Protein AF-A0A830ENJ4-F1 (afdb_monomer_lite)

Sequence (163 aa):
MTRTGPAYVESESELFADIDRKRANGDVTAATADAFVELYEFATDIGDRVSIGQAKHANFQAKVDAHQAGYRNDPSVFTANVSGTLKVWPARMVLDNAPDVDAVGWDAADYHEFERAFQSLRGVPHDATTVPFERVGSDVDVAEFESIVERFVAACRPKAGGA

pLDDT: mean 83.38, std 13.1, range [41.19, 96.62]

Secondary structure (DSSP, 8-state):
----STTSB-SHHHHHHHHHHHHHHTSS-HHHHHHHHHHHHHHHHH-SEEEE--BSS-EEEEE-HHHHTT-TT---SEEEETTSEEE-TTTHHHHHH-SSGGG-SS-HHHHHHHHHHHHHSTTPPTT-SEEEGGGBTTTB-HHHHHHHHHHHHHHHHHHHT--

Structure (mmCIF, N/CA/C/O backbone):
data_AF-A0A830ENJ4-F1
#
_entry.id   AF-A0A830ENJ4-F1
#
loop_
_atom_site.group_PDB
_atom_site.id
_atom_site.type_symbol
_atom_site.label_atom_id
_atom_site.label_alt_id
_atom_site.label_comp_id
_atom_site.label_asym_id
_atom_site.label_entity_id
_atom_site.label_seq_id
_atom_site.pdbx_PDB_ins_code
_atom_site.Cartn_x
_atom_site.Cartn_y
_atom_site.Cartn_z
_atom_site.occupancy
_atom_site.B_iso_or_equiv
_atom_site.auth_seq_id
_atom_site.auth_comp_id
_atom_site.auth_asym_id
_atom_site.auth_atom_id
_atom_site.pdbx_PDB_model_num
ATOM 1 N N . MET A 1 1 ? 9.165 20.367 8.433 1.00 42.78 1 MET A N 1
ATOM 2 C CA . MET A 1 1 ? 8.352 20.170 9.652 1.00 42.78 1 MET A CA 1
ATOM 3 C C . MET A 1 1 ? 8.000 18.696 9.732 1.00 42.78 1 MET A C 1
ATOM 5 O O . MET A 1 1 ? 7.163 18.245 8.963 1.00 42.78 1 MET A O 1
ATOM 9 N N . THR A 1 2 ? 8.698 17.942 10.576 1.00 45.62 2 THR A N 1
ATOM 10 C CA . THR A 1 2 ? 8.409 16.533 10.873 1.00 45.62 2 THR A CA 1
ATOM 11 C C . THR A 1 2 ? 7.112 16.474 11.676 1.00 45.62 2 THR A C 1
ATOM 13 O O . THR A 1 2 ? 6.984 17.146 12.698 1.00 45.62 2 THR A O 1
ATOM 16 N N . ARG A 1 3 ? 6.106 15.759 11.166 1.00 50.84 3 ARG A N 1
ATOM 17 C CA . ARG A 1 3 ? 4.809 15.593 11.832 1.00 50.84 3 ARG A CA 1
ATOM 18 C C . ARG A 1 3 ? 4.910 14.406 12.784 1.00 50.84 3 ARG A C 1
ATOM 20 O O . ARG A 1 3 ? 4.409 13.342 12.458 1.00 50.84 3 ARG A O 1
ATOM 27 N N . THR A 1 4 ? 5.593 14.592 13.907 1.00 46.78 4 THR A N 1
ATOM 28 C CA . THR A 1 4 ? 5.796 13.532 14.899 1.00 46.78 4 THR A CA 1
ATOM 29 C C . THR A 1 4 ? 4.946 13.755 16.148 1.00 46.78 4 THR A C 1
ATOM 31 O O . THR A 1 4 ? 4.610 14.895 16.490 1.00 46.78 4 THR A O 1
ATOM 34 N N . GLY A 1 5 ? 4.541 12.674 16.819 1.00 51.28 5 GLY A N 1
ATOM 35 C CA . GLY A 1 5 ? 3.808 12.735 18.090 1.00 51.28 5 GLY A CA 1
ATOM 36 C C . GLY A 1 5 ? 2.964 11.490 18.388 1.00 51.28 5 GLY A C 1
ATOM 37 O O . GLY A 1 5 ? 2.708 10.707 17.486 1.00 51.28 5 GLY A O 1
ATOM 38 N N . PRO A 1 6 ? 2.431 11.338 19.616 1.00 54.28 6 PRO A N 1
ATOM 39 C CA . PRO A 1 6 ? 1.745 10.122 20.095 1.00 54.28 6 PRO A CA 1
ATOM 40 C C . PRO A 1 6 ? 0.441 9.763 19.355 1.00 54.28 6 PRO A C 1
ATOM 42 O O . PRO A 1 6 ? -0.223 8.788 19.690 1.00 54.28 6 PRO A O 1
ATOM 45 N N . ALA A 1 7 ? 0.040 10.579 18.379 1.00 60.88 7 ALA A N 1
ATOM 46 C CA . ALA A 1 7 ? -1.089 10.329 17.492 1.00 60.88 7 ALA A CA 1
ATOM 47 C C . ALA A 1 7 ? -0.660 9.812 16.108 1.00 60.88 7 ALA A C 1
ATOM 49 O O . ALA A 1 7 ? -1.532 9.614 15.266 1.00 60.88 7 ALA A O 1
ATOM 50 N N . TYR A 1 8 ? 0.642 9.670 15.851 1.00 75.88 8 TYR A N 1
ATOM 51 C CA . TYR A 1 8 ? 1.213 9.232 14.583 1.00 75.88 8 TYR A CA 1
ATOM 52 C C . TYR A 1 8 ? 1.819 7.837 14.733 1.00 75.88 8 TYR A C 1
ATOM 54 O O . TYR A 1 8 ? 2.394 7.508 15.763 1.00 75.88 8 TYR A O 1
ATOM 62 N N . VAL A 1 9 ? 1.650 7.024 13.697 1.00 81.62 9 VAL A N 1
ATOM 63 C CA . VAL A 1 9 ? 2.226 5.690 13.570 1.00 81.62 9 VAL A CA 1
ATOM 64 C C . VAL A 1 9 ? 3.533 5.824 12.802 1.00 81.62 9 VAL A C 1
ATOM 66 O O . VAL A 1 9 ? 3.518 6.146 11.611 1.00 81.62 9 VAL A O 1
ATOM 69 N N . GLU A 1 10 ? 4.654 5.616 13.486 1.00 81.19 10 GLU A N 1
ATOM 70 C CA . GLU A 1 10 ? 6.004 5.831 12.953 1.00 81.19 10 GLU A CA 1
ATOM 71 C C . GLU A 1 10 ? 6.851 4.552 12.962 1.00 81.19 10 GLU A C 1
ATOM 73 O O . GLU A 1 10 ? 7.835 4.457 12.230 1.00 81.19 10 GLU A O 1
ATOM 78 N N . SER A 1 11 ? 6.450 3.562 13.756 1.00 86.38 11 SER A N 1
ATOM 79 C CA . SER A 1 11 ? 7.118 2.270 13.899 1.00 86.38 11 SER A CA 1
ATOM 80 C C . SER A 1 11 ? 6.177 1.097 13.636 1.00 86.38 11 SER A C 1
ATOM 82 O O . SER A 1 11 ? 4.955 1.220 13.708 1.00 86.38 11 SER A O 1
ATOM 84 N N . GLU A 1 12 ? 6.760 -0.068 13.367 1.00 89.50 12 GLU A N 1
ATOM 85 C CA . GLU A 1 12 ? 6.032 -1.329 13.204 1.00 89.50 12 GLU A CA 1
ATOM 86 C C . GLU A 1 12 ? 5.215 -1.675 14.459 1.00 89.50 12 GLU A C 1
ATOM 88 O O . GLU A 1 12 ? 4.035 -2.009 14.373 1.00 89.50 12 GLU A O 1
ATOM 93 N N . SER A 1 13 ? 5.792 -1.483 15.650 1.00 89.62 13 SER A N 1
ATOM 94 C CA . SER A 1 13 ? 5.075 -1.693 16.910 1.00 89.62 13 SER A CA 1
ATOM 95 C C . SER A 1 13 ? 3.862 -0.772 17.066 1.00 89.62 13 SER A C 1
ATOM 97 O O . SER A 1 13 ? 2.825 -1.202 17.563 1.00 89.62 13 SER A O 1
ATOM 99 N N . GLU A 1 14 ? 3.962 0.488 16.635 1.00 89.69 14 GLU A N 1
ATOM 100 C CA . GLU A 1 14 ? 2.827 1.421 16.661 1.00 89.69 14 GLU A CA 1
ATOM 101 C C . GLU A 1 14 ? 1.783 1.086 15.597 1.00 89.69 14 GLU A C 1
ATOM 103 O O . GLU A 1 14 ? 0.596 1.325 15.812 1.00 89.69 14 GLU A O 1
ATOM 108 N N . LEU A 1 15 ? 2.210 0.522 14.465 1.00 90.56 15 LEU A N 1
ATOM 109 C CA . LEU A 1 15 ? 1.329 0.061 13.400 1.00 90.56 15 LEU A CA 1
ATOM 110 C C . LEU A 1 15 ? 0.452 -1.080 13.910 1.00 90.56 15 LEU A C 1
ATOM 112 O O . LEU A 1 15 ? -0.770 -0.956 13.850 1.00 90.56 15 LEU A O 1
ATOM 116 N N . PHE A 1 16 ? 1.039 -2.118 14.508 1.00 91.88 16 PHE A N 1
ATOM 117 C CA . PHE A 1 16 ? 0.264 -3.214 15.093 1.00 91.88 16 PHE A CA 1
ATOM 118 C C . PHE A 1 16 ? -0.593 -2.759 16.278 1.00 91.88 16 PHE A C 1
ATOM 120 O O . PHE A 1 16 ? -1.772 -3.101 16.344 1.00 91.88 16 PHE A O 1
ATOM 127 N N . ALA A 1 17 ? -0.067 -1.897 17.155 1.00 91.00 17 ALA A N 1
ATOM 128 C CA . ALA A 1 17 ? -0.848 -1.352 18.266 1.00 91.00 17 ALA A CA 1
ATOM 129 C C . ALA A 1 17 ? -2.068 -0.533 17.797 1.00 91.00 17 ALA A C 1
ATOM 131 O O . ALA A 1 17 ? -3.127 -0.582 18.427 1.00 91.00 17 ALA A O 1
ATOM 132 N N . ASP A 1 18 ? -1.950 0.219 16.696 1.00 90.62 18 ASP A N 1
ATOM 133 C CA . ASP A 1 18 ? -3.077 0.951 16.108 1.00 90.62 18 ASP A CA 1
ATOM 134 C C . ASP A 1 18 ? -4.137 0.001 15.534 1.00 90.62 18 ASP A C 1
ATOM 136 O O . ASP A 1 18 ? -5.330 0.230 15.752 1.00 90.62 18 ASP A O 1
ATOM 140 N N . ILE A 1 19 ? -3.720 -1.074 14.854 1.00 91.56 19 ILE A N 1
ATOM 141 C CA . ILE A 1 19 ? -4.622 -2.103 14.314 1.00 91.56 19 ILE A CA 1
ATOM 142 C C . ILE A 1 19 ? -5.370 -2.822 15.438 1.00 91.56 19 ILE A C 1
ATOM 144 O O . ILE A 1 19 ? -6.601 -2.881 15.406 1.00 91.56 19 ILE A O 1
ATOM 148 N N . ASP A 1 20 ? -4.658 -3.291 16.461 1.00 92.31 20 ASP A N 1
ATOM 149 C CA . ASP A 1 20 ? -5.250 -3.994 17.602 1.00 92.31 20 ASP A CA 1
ATOM 150 C C . ASP A 1 20 ? -6.258 -3.118 18.340 1.00 92.31 20 ASP A C 1
ATOM 152 O O . ASP A 1 20 ? -7.370 -3.552 18.653 1.00 92.31 20 ASP A O 1
ATOM 156 N N . ARG A 1 21 ? -5.908 -1.846 18.566 1.00 92.69 21 ARG A N 1
ATOM 157 C CA . ARG A 1 21 ? -6.813 -0.873 19.179 1.00 92.69 21 ARG A CA 1
ATOM 158 C C . ARG A 1 21 ? -8.082 -0.688 18.347 1.00 92.69 21 ARG A C 1
ATOM 160 O O . ARG A 1 21 ? -9.176 -0.714 18.904 1.00 92.69 21 ARG A O 1
ATOM 167 N N . LYS A 1 22 ? -7.955 -0.502 17.030 1.00 90.75 22 LYS A N 1
ATOM 168 C CA . LYS A 1 22 ? -9.107 -0.316 16.132 1.00 90.75 22 LYS A CA 1
ATOM 169 C C . LYS A 1 22 ? -9.991 -1.558 16.084 1.00 90.75 22 LYS A C 1
ATOM 171 O O . LYS A 1 22 ? -11.212 -1.434 16.121 1.00 90.75 22 LYS A O 1
ATOM 176 N N . ARG A 1 23 ? -9.391 -2.750 16.069 1.00 91.75 23 ARG A N 1
ATOM 177 C CA . ARG A 1 23 ? -10.111 -4.026 16.148 1.00 91.75 23 ARG A CA 1
ATOM 178 C C . ARG A 1 23 ? -10.877 -4.143 17.466 1.00 91.75 23 ARG A C 1
ATOM 180 O O . ARG A 1 23 ? -12.058 -4.476 17.453 1.00 91.75 23 ARG A O 1
ATOM 187 N N . ALA A 1 24 ? -10.237 -3.829 18.594 1.00 92.44 24 ALA A N 1
ATOM 188 C CA . ALA A 1 24 ? -10.857 -3.891 19.919 1.00 92.44 24 ALA A CA 1
ATOM 189 C C . ALA A 1 24 ? -12.021 -2.898 20.085 1.00 92.44 24 ALA A C 1
ATOM 191 O O . ALA A 1 24 ? -13.005 -3.210 20.754 1.00 92.44 24 ALA A O 1
ATOM 192 N N . ASN A 1 25 ? -11.930 -1.727 19.449 1.00 92.25 25 ASN A N 1
ATOM 193 C CA . ASN A 1 25 ? -12.975 -0.702 19.468 1.00 92.25 25 ASN A CA 1
ATOM 194 C C . ASN A 1 25 ? -14.108 -0.947 18.456 1.00 92.25 25 ASN A C 1
ATOM 196 O O . ASN A 1 25 ? -15.128 -0.264 18.515 1.00 92.25 25 ASN A O 1
ATOM 200 N N . GLY A 1 26 ? -13.941 -1.897 17.530 1.00 90.06 26 GLY A N 1
ATOM 201 C CA . GLY A 1 26 ? -14.877 -2.123 16.426 1.00 90.06 26 GLY A CA 1
ATOM 202 C C . GLY A 1 26 ? -14.772 -1.097 15.292 1.00 90.06 26 GLY A C 1
ATOM 203 O O . GLY A 1 26 ? -15.664 -1.042 14.450 1.00 90.06 26 GLY A O 1
ATOM 204 N N . ASP A 1 27 ? -13.692 -0.309 15.248 1.00 88.94 27 ASP A N 1
ATOM 205 C CA . ASP A 1 27 ? -13.417 0.654 14.172 1.00 88.94 27 ASP A CA 1
ATOM 206 C C . ASP A 1 27 ? -13.050 -0.055 12.854 1.00 88.94 27 ASP A C 1
ATOM 208 O O . ASP A 1 27 ? -13.219 0.507 11.774 1.00 88.94 27 ASP A O 1
ATOM 212 N N . VAL A 1 28 ? -12.531 -1.286 12.940 1.00 91.06 28 VAL A N 1
ATOM 213 C CA . VAL A 1 28 ? -12.260 -2.171 11.797 1.00 91.06 28 VAL A CA 1
ATOM 214 C C . VAL A 1 28 ? -12.745 -3.585 12.098 1.00 91.06 28 VAL A C 1
ATOM 216 O O . VAL A 1 28 ? -12.740 -4.029 13.249 1.00 91.06 28 VAL A O 1
ATOM 219 N N . THR A 1 29 ? -13.155 -4.312 11.058 1.00 92.56 29 THR A N 1
ATOM 220 C CA . THR A 1 29 ? -13.533 -5.724 11.201 1.00 92.56 29 THR A CA 1
ATOM 221 C C . THR A 1 29 ? -12.299 -6.603 11.420 1.00 92.56 29 THR A C 1
ATOM 223 O O . THR A 1 29 ? -11.184 -6.211 11.076 1.00 92.56 29 THR A O 1
ATOM 226 N N . ALA A 1 30 ? -12.495 -7.816 11.951 1.00 92.25 30 ALA A N 1
ATOM 227 C CA . ALA A 1 30 ? -11.415 -8.800 12.055 1.00 92.25 30 ALA A CA 1
ATOM 228 C C . ALA A 1 30 ? -10.794 -9.101 10.681 1.00 92.25 30 ALA A C 1
ATOM 230 O O . ALA A 1 30 ? -9.583 -9.024 10.551 1.00 92.25 30 ALA A O 1
ATOM 231 N N . ALA A 1 31 ? -11.621 -9.312 9.651 1.00 93.06 31 ALA A N 1
ATOM 232 C CA . ALA A 1 31 ? -11.150 -9.570 8.290 1.00 93.06 31 ALA A CA 1
ATOM 233 C C . ALA A 1 31 ? -10.296 -8.418 7.735 1.00 93.06 31 ALA A C 1
ATOM 235 O O . ALA A 1 31 ? -9.252 -8.655 7.145 1.00 93.06 31 ALA A O 1
ATOM 236 N N . THR A 1 32 ? -10.699 -7.165 7.972 1.00 93.12 32 THR A N 1
ATOM 237 C CA . THR A 1 32 ? -9.927 -5.986 7.551 1.00 93.12 32 THR A CA 1
ATOM 238 C C . THR A 1 32 ? -8.600 -5.870 8.303 1.00 93.12 32 THR A C 1
ATOM 240 O O . THR A 1 32 ? -7.590 -5.499 7.712 1.00 93.12 32 THR A O 1
ATOM 243 N N . ALA A 1 33 ? -8.592 -6.154 9.609 1.00 93.56 33 ALA A N 1
ATOM 244 C CA . ALA A 1 33 ? -7.372 -6.132 10.410 1.00 93.56 33 ALA A CA 1
ATOM 245 C C . ALA A 1 33 ? -6.396 -7.228 9.960 1.00 93.56 33 ALA A C 1
ATOM 247 O O . ALA A 1 33 ? -5.230 -6.930 9.717 1.00 93.56 33 ALA A O 1
ATOM 248 N N . ASP A 1 34 ? -6.892 -8.456 9.794 1.00 95.12 34 ASP A N 1
ATOM 249 C CA . ASP A 1 34 ? -6.101 -9.608 9.365 1.00 95.12 34 ASP A CA 1
ATOM 250 C C . ASP A 1 34 ? -5.528 -9.360 7.951 1.00 95.12 34 ASP A C 1
ATOM 252 O O . ASP A 1 34 ? -4.325 -9.492 7.754 1.00 95.12 34 ASP A O 1
ATOM 256 N N . ALA A 1 35 ? -6.331 -8.831 7.018 1.00 95.75 35 ALA A N 1
ATOM 257 C CA . ALA A 1 35 ? -5.870 -8.437 5.682 1.00 95.75 35 ALA A CA 1
ATOM 258 C C . ALA A 1 35 ? -4.804 -7.326 5.695 1.00 95.75 35 ALA A C 1
ATOM 260 O O . ALA A 1 35 ? -3.923 -7.288 4.840 1.00 95.75 35 ALA A O 1
ATOM 261 N N . PHE A 1 36 ? -4.872 -6.381 6.640 1.00 95.06 36 PHE A N 1
ATOM 262 C CA . PHE A 1 36 ? -3.839 -5.350 6.772 1.00 95.06 36 PHE A CA 1
ATOM 263 C C . PHE A 1 36 ? -2.504 -5.936 7.230 1.00 95.06 36 PHE A C 1
ATOM 265 O O . PHE A 1 36 ? -1.461 -5.529 6.720 1.00 95.06 36 PHE A O 1
ATOM 272 N N . VAL A 1 37 ? -2.547 -6.862 8.191 1.00 95.38 37 VAL A N 1
ATOM 273 C CA . VAL A 1 37 ? -1.361 -7.564 8.692 1.00 95.38 37 VAL A CA 1
ATOM 274 C C . VAL A 1 37 ? -0.751 -8.420 7.586 1.00 95.38 37 VAL A C 1
ATOM 276 O O . VAL A 1 37 ? 0.436 -8.278 7.315 1.00 95.38 37 VAL A O 1
ATOM 279 N N . GLU A 1 38 ? -1.569 -9.205 6.888 1.00 96.38 38 GLU A N 1
ATOM 280 C CA . GLU A 1 38 ? -1.150 -10.053 5.765 1.00 96.38 38 GLU A CA 1
ATOM 281 C C . GLU A 1 38 ? -0.452 -9.229 4.672 1.00 96.38 38 GLU A C 1
ATOM 283 O O . GLU A 1 38 ? 0.701 -9.487 4.333 1.00 96.38 38 GLU A O 1
ATOM 288 N N . LEU A 1 39 ? -1.061 -8.120 4.232 1.00 96.00 39 LEU A N 1
ATOM 289 C CA . LEU A 1 39 ? -0.441 -7.241 3.237 1.00 96.00 39 LEU A CA 1
ATOM 290 C C . LEU A 1 39 ? 0.845 -6.558 3.728 1.00 96.00 39 LEU A C 1
ATOM 292 O O . LEU A 1 39 ? 1.686 -6.189 2.904 1.00 96.00 39 LEU A O 1
ATOM 296 N N . TYR A 1 40 ? 0.996 -6.325 5.035 1.00 95.06 40 TYR A N 1
ATOM 297 C CA . TYR A 1 40 ? 2.226 -5.770 5.607 1.00 95.06 40 TYR A CA 1
ATOM 298 C C . TYR A 1 40 ? 3.358 -6.805 5.612 1.00 95.06 40 TYR A C 1
ATOM 300 O O . TYR A 1 40 ? 4.492 -6.479 5.246 1.00 95.06 40 TYR A O 1
ATOM 308 N N . GLU A 1 41 ? 3.050 -8.049 5.978 1.00 95.44 41 GLU A N 1
ATOM 309 C CA . GLU A 1 41 ? 3.984 -9.175 5.907 1.00 95.44 41 GLU A CA 1
ATOM 310 C C . GLU A 1 41 ? 4.408 -9.422 4.455 1.00 95.44 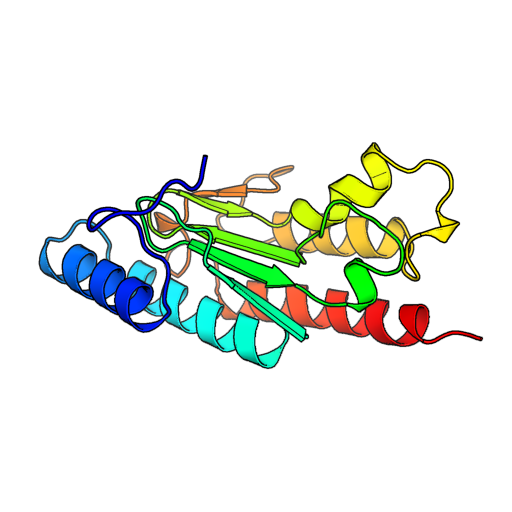41 GLU A C 1
ATOM 312 O O . GLU A 1 41 ? 5.603 -9.431 4.157 1.00 95.44 41 GLU A O 1
ATOM 317 N N . PHE A 1 42 ? 3.444 -9.475 3.534 1.00 95.81 42 PHE A N 1
ATOM 318 C CA . PHE A 1 42 ? 3.700 -9.587 2.101 1.00 95.81 42 PHE A CA 1
ATOM 319 C C . PHE A 1 42 ? 4.574 -8.443 1.573 1.00 95.81 42 PHE A C 1
ATOM 321 O O . PHE A 1 42 ? 5.548 -8.676 0.861 1.00 95.81 42 PHE A O 1
ATOM 328 N N . ALA A 1 43 ? 4.289 -7.194 1.958 1.00 93.00 43 ALA A N 1
ATOM 329 C CA . ALA A 1 43 ? 5.116 -6.049 1.579 1.00 93.00 43 ALA A CA 1
ATOM 330 C C . ALA A 1 43 ? 6.564 -6.169 2.072 1.00 93.00 43 ALA A C 1
ATOM 332 O O . ALA A 1 43 ? 7.470 -5.669 1.405 1.00 93.00 43 ALA A O 1
ATOM 333 N N . THR A 1 44 ? 6.772 -6.801 3.227 1.00 92.81 44 THR A N 1
ATOM 334 C CA . THR A 1 44 ? 8.095 -7.027 3.821 1.00 92.81 44 THR A CA 1
ATOM 335 C C . THR A 1 44 ? 8.856 -8.152 3.118 1.00 92.81 44 THR A C 1
ATOM 337 O O . THR A 1 44 ? 10.079 -8.084 3.041 1.00 92.81 44 THR A O 1
ATOM 340 N N . ASP A 1 45 ? 8.154 -9.144 2.568 1.00 92.56 45 ASP A N 1
ATOM 341 C CA . ASP A 1 45 ? 8.755 -10.233 1.787 1.00 92.56 45 ASP A CA 1
ATOM 342 C C . ASP A 1 45 ? 9.074 -9.811 0.341 1.00 92.56 45 ASP A C 1
ATOM 344 O O . ASP A 1 45 ? 10.180 -10.022 -0.165 1.00 92.56 45 ASP A O 1
ATOM 348 N N . ILE A 1 46 ? 8.123 -9.151 -0.330 1.00 88.62 46 ILE A N 1
ATOM 349 C CA . ILE A 1 46 ? 8.269 -8.771 -1.742 1.00 88.62 46 ILE A CA 1
ATOM 350 C C . ILE A 1 46 ? 9.052 -7.466 -1.929 1.00 88.62 46 ILE A C 1
ATOM 352 O O . ILE A 1 46 ? 9.676 -7.253 -2.974 1.00 88.62 46 ILE A O 1
ATOM 356 N N . GLY A 1 47 ? 8.986 -6.565 -0.948 1.00 82.06 47 GLY A N 1
ATOM 357 C CA . GLY A 1 47 ? 9.593 -5.244 -0.996 1.00 82.06 47 GLY A CA 1
ATOM 358 C C . GLY A 1 47 ? 11.084 -5.283 -0.692 1.00 82.06 47 GLY A C 1
ATOM 359 O O . GLY A 1 47 ? 11.531 -5.960 0.224 1.00 82.06 47 GLY A O 1
ATOM 360 N N . ASP A 1 48 ? 11.859 -4.468 -1.403 1.00 84.94 48 ASP A N 1
ATOM 361 C CA . ASP A 1 48 ? 13.243 -4.190 -1.001 1.00 84.94 48 ASP A CA 1
ATOM 362 C C . ASP A 1 48 ? 13.257 -3.254 0.223 1.00 84.94 48 ASP A C 1
ATOM 364 O O . ASP A 1 48 ? 14.183 -3.271 1.037 1.00 84.94 48 ASP A O 1
ATOM 368 N N . ARG A 1 49 ? 12.205 -2.430 0.368 1.00 87.19 49 ARG A N 1
ATOM 369 C CA . ARG A 1 49 ? 11.974 -1.531 1.505 1.00 87.19 49 ARG A CA 1
ATOM 370 C C . ARG A 1 49 ? 10.479 -1.394 1.806 1.00 87.19 49 ARG A C 1
ATOM 372 O O . ARG A 1 49 ? 9.674 -1.182 0.902 1.00 87.19 49 ARG A O 1
ATOM 379 N N . VAL A 1 50 ? 10.114 -1.363 3.088 1.00 88.12 50 VAL A N 1
ATOM 380 C CA . VAL A 1 50 ? 8.775 -0.955 3.549 1.00 88.12 50 VAL A CA 1
ATOM 381 C C . VAL A 1 50 ? 8.887 0.362 4.308 1.00 88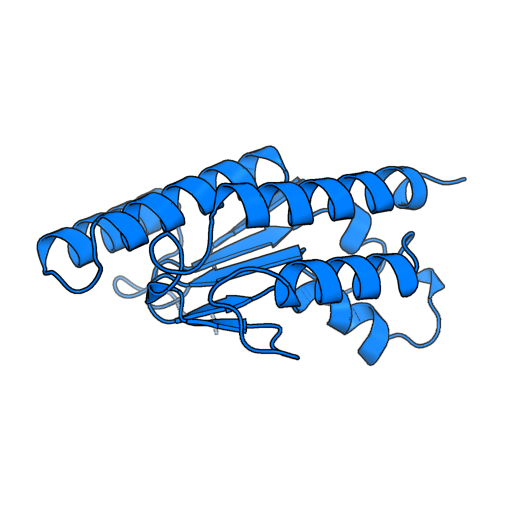.12 50 VAL A C 1
ATOM 383 O O . VAL A 1 50 ? 9.733 0.523 5.183 1.00 88.12 50 VAL A O 1
ATOM 386 N N . SER A 1 51 ? 8.065 1.349 3.948 1.00 86.56 51 SER A N 1
ATOM 387 C CA . SER A 1 51 ? 8.030 2.654 4.627 1.00 86.56 51 SER A CA 1
ATOM 388 C C . SER A 1 51 ? 6.700 2.856 5.338 1.00 86.56 51 SER A C 1
ATOM 390 O O . SER A 1 51 ? 5.658 2.839 4.689 1.00 86.56 51 SER A O 1
ATOM 392 N N . ILE A 1 52 ? 6.736 3.104 6.647 1.00 86.62 52 ILE A N 1
ATOM 393 C CA . ILE A 1 52 ? 5.555 3.463 7.440 1.00 86.62 52 ILE A CA 1
ATOM 394 C C . ILE A 1 52 ? 5.318 4.970 7.306 1.00 86.62 52 ILE A C 1
ATOM 396 O O . ILE A 1 52 ? 6.225 5.776 7.513 1.00 86.62 52 ILE A O 1
ATOM 400 N N . GLY A 1 53 ? 4.106 5.361 6.911 1.00 70.75 53 GLY A N 1
ATOM 401 C CA . GLY A 1 53 ? 3.810 6.695 6.376 1.00 70.75 53 GLY A CA 1
ATOM 402 C C . GLY A 1 53 ? 3.836 7.870 7.363 1.00 70.75 53 GLY A C 1
ATOM 403 O O . GLY A 1 53 ? 3.418 8.958 6.970 1.00 70.75 53 GLY A O 1
ATOM 404 N N . GLN A 1 54 ? 4.271 7.679 8.618 1.00 69.94 54 GLN A N 1
ATOM 405 C CA . GLN A 1 54 ? 4.208 8.688 9.691 1.00 69.94 54 GLN A CA 1
ATOM 406 C C . GLN A 1 54 ? 2.832 9.377 9.736 1.00 69.94 54 GLN A C 1
ATOM 408 O O . GLN A 1 54 ? 2.700 10.604 9.737 1.00 69.94 54 GLN A O 1
ATOM 413 N N . ALA A 1 55 ? 1.775 8.567 9.669 1.00 75.06 55 ALA A N 1
ATOM 414 C CA . ALA A 1 55 ? 0.399 9.018 9.511 1.00 75.06 55 ALA A CA 1
ATOM 415 C C . ALA A 1 55 ? -0.385 8.833 10.810 1.00 75.06 55 ALA A C 1
ATOM 417 O O . ALA A 1 55 ? 0.013 8.080 11.689 1.00 75.06 55 ALA A O 1
ATOM 418 N N . LYS A 1 56 ? -1.550 9.481 10.926 1.00 78.06 56 LYS A N 1
ATOM 419 C CA . LYS A 1 56 ? -2.438 9.318 12.096 1.00 78.06 56 LYS A CA 1
ATOM 420 C C . LYS A 1 56 ? -2.984 7.894 12.286 1.00 78.06 56 LYS A C 1
ATOM 422 O O . LYS A 1 56 ? -3.649 7.608 13.278 1.00 78.06 56 LYS A O 1
ATOM 427 N N . HIS A 1 57 ? -2.780 7.043 11.292 1.00 81.06 57 HIS A N 1
ATOM 428 C CA . HIS A 1 57 ? -3.328 5.705 11.184 1.00 81.06 57 HIS A CA 1
ATOM 429 C C . HIS A 1 57 ? -2.261 4.791 10.597 1.00 81.06 57 HIS A C 1
ATOM 431 O O . HIS A 1 57 ? -1.423 5.262 9.824 1.00 81.06 57 HIS A O 1
ATOM 437 N N . ALA A 1 58 ? -2.349 3.503 10.921 1.00 84.81 58 ALA A N 1
ATOM 438 C CA . ALA A 1 58 ? -1.547 2.459 10.309 1.00 84.81 58 ALA A CA 1
ATOM 439 C C . ALA A 1 58 ? -1.564 2.588 8.779 1.00 84.81 58 ALA A C 1
ATOM 441 O O . ALA A 1 58 ? -2.604 2.484 8.117 1.00 84.81 58 ALA A O 1
ATOM 442 N N . ASN A 1 59 ? -0.385 2.885 8.238 1.00 91.06 59 ASN A N 1
ATOM 443 C CA . ASN A 1 59 ? -0.146 3.101 6.826 1.00 91.06 59 ASN A CA 1
ATOM 444 C C . ASN A 1 59 ? 1.261 2.631 6.485 1.00 91.06 59 ASN A C 1
ATOM 446 O O . ASN A 1 59 ? 2.213 3.010 7.170 1.00 91.06 59 ASN A O 1
ATOM 450 N N . PHE A 1 60 ? 1.386 1.889 5.393 1.00 91.25 60 PHE A N 1
ATOM 451 C CA . PHE A 1 60 ? 2.683 1.523 4.852 1.00 91.25 60 PHE A CA 1
ATOM 452 C C . PHE A 1 60 ? 2.709 1.620 3.327 1.00 91.25 60 PHE A C 1
ATOM 454 O O . PHE A 1 60 ? 1.677 1.710 2.652 1.00 91.25 60 PHE A O 1
ATOM 461 N N . GLN A 1 61 ? 3.925 1.602 2.796 1.00 91.62 61 GLN A N 1
ATOM 462 C CA . GLN A 1 61 ? 4.220 1.590 1.373 1.00 91.62 61 GLN A CA 1
ATOM 463 C C . GLN A 1 61 ? 5.203 0.462 1.078 1.00 91.62 61 GLN A C 1
ATOM 465 O O . GLN A 1 61 ? 6.270 0.419 1.694 1.00 91.62 61 GLN A O 1
ATOM 470 N N . ALA A 1 62 ? 4.863 -0.402 0.124 1.00 91.06 62 ALA A N 1
ATOM 471 C CA . ALA A 1 62 ? 5.768 -1.422 -0.392 1.00 91.06 62 ALA A CA 1
ATOM 472 C C . ALA A 1 62 ? 6.627 -0.810 -1.502 1.00 91.06 62 ALA A C 1
ATOM 474 O O . ALA A 1 62 ? 6.096 -0.367 -2.525 1.00 91.06 62 ALA A O 1
ATOM 475 N N . LYS A 1 63 ? 7.943 -0.744 -1.307 1.00 88.19 63 LYS A N 1
ATOM 476 C CA . LYS A 1 63 ? 8.889 -0.190 -2.279 1.00 88.19 63 LYS A CA 1
ATOM 477 C C . LYS A 1 63 ? 9.790 -1.290 -2.803 1.00 88.19 63 LYS A C 1
ATOM 479 O O . LYS A 1 63 ? 10.321 -2.097 -2.047 1.00 88.19 63 LYS A O 1
ATOM 484 N N . VAL A 1 64 ? 9.971 -1.278 -4.113 1.00 86.50 64 VAL A N 1
ATOM 485 C CA . VAL A 1 64 ? 10.832 -2.212 -4.829 1.00 86.50 64 VAL A CA 1
ATOM 486 C C . VAL A 1 64 ? 11.785 -1.371 -5.662 1.00 86.50 64 VAL A C 1
ATOM 488 O O . VAL A 1 64 ? 11.339 -0.538 -6.449 1.00 86.50 64 VAL A O 1
ATOM 491 N N . ASP A 1 65 ? 13.083 -1.579 -5.495 1.00 84.56 65 ASP A N 1
ATOM 492 C CA . ASP A 1 65 ? 14.156 -0.793 -6.103 1.00 84.56 65 ASP A CA 1
ATOM 493 C C . ASP A 1 65 ? 14.079 -0.828 -7.631 1.00 84.56 65 ASP A C 1
ATOM 495 O O . ASP A 1 65 ? 14.283 0.198 -8.284 1.00 84.56 65 ASP A O 1
ATOM 499 N N . ALA A 1 66 ? 13.653 -1.964 -8.196 1.00 79.38 66 ALA A N 1
ATOM 500 C CA . ALA A 1 66 ? 13.377 -2.102 -9.626 1.00 79.38 66 ALA A CA 1
ATOM 501 C C . ALA A 1 66 ? 12.348 -1.083 -10.149 1.00 79.38 66 ALA A C 1
ATOM 503 O O . ALA A 1 66 ? 12.380 -0.730 -11.325 1.00 79.38 66 ALA A O 1
ATOM 504 N N . HIS A 1 67 ? 11.464 -0.586 -9.278 1.00 78.06 67 HIS A N 1
ATOM 505 C CA . HIS A 1 67 ? 10.462 0.422 -9.616 1.00 78.06 67 HIS A CA 1
ATOM 506 C C . HIS A 1 67 ? 10.936 1.857 -9.398 1.00 78.06 67 HIS A C 1
ATOM 508 O O . HIS A 1 67 ? 10.295 2.786 -9.882 1.00 78.06 67 HIS A O 1
ATOM 514 N N . GLN A 1 68 ? 12.045 2.037 -8.682 1.00 74.94 68 GLN A N 1
ATOM 515 C CA . GLN A 1 68 ? 12.591 3.346 -8.346 1.00 74.94 68 GLN A CA 1
ATOM 516 C C . GLN A 1 68 ? 13.666 3.786 -9.328 1.00 74.94 68 GLN A C 1
ATOM 518 O O . GLN A 1 68 ? 13.600 4.907 -9.825 1.00 74.94 68 GLN A O 1
ATOM 523 N N . ALA A 1 69 ? 14.647 2.912 -9.580 1.00 69.25 69 ALA A N 1
ATOM 524 C CA . ALA A 1 69 ? 15.845 3.208 -10.364 1.00 69.25 69 ALA A CA 1
ATOM 525 C C . ALA A 1 69 ? 16.367 4.650 -10.119 1.00 69.25 69 ALA A C 1
ATOM 527 O O . ALA A 1 69 ? 16.654 4.995 -8.974 1.00 69.25 69 ALA A O 1
ATOM 528 N N . GLY A 1 70 ? 16.512 5.503 -11.139 1.00 64.50 70 GLY A N 1
ATOM 529 C CA . GLY A 1 70 ? 17.033 6.875 -10.990 1.00 64.50 70 GLY A CA 1
ATOM 530 C C . GLY A 1 70 ? 16.001 7.923 -10.546 1.00 64.50 70 GLY A C 1
ATOM 531 O O . GLY A 1 70 ? 16.329 9.108 -10.413 1.00 64.50 70 GLY A O 1
ATOM 532 N N . TYR A 1 71 ? 14.742 7.526 -10.359 1.00 70.38 71 TYR A N 1
ATOM 533 C CA . TYR A 1 71 ? 13.630 8.444 -10.161 1.00 70.38 71 TYR A CA 1
ATOM 534 C C . TYR A 1 71 ? 13.555 8.969 -8.719 1.00 70.38 71 TYR A C 1
ATOM 536 O 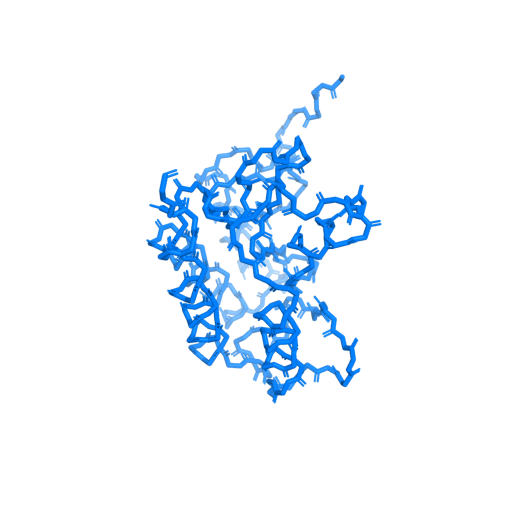O . TYR A 1 71 ? 13.455 8.230 -7.742 1.00 70.38 71 TYR A O 1
ATOM 544 N N . ARG A 1 72 ? 13.571 10.299 -8.578 1.00 65.75 72 ARG A N 1
ATOM 545 C CA . ARG A 1 72 ? 13.764 10.981 -7.285 1.00 65.75 72 ARG A CA 1
ATOM 546 C C . ARG A 1 72 ? 12.546 10.994 -6.360 1.00 65.75 72 ARG A C 1
ATOM 548 O O . ARG A 1 72 ? 12.724 11.294 -5.183 1.00 65.75 72 ARG A O 1
ATOM 555 N N . ASN A 1 73 ? 11.337 10.702 -6.852 1.00 70.69 73 ASN A N 1
ATOM 556 C CA . ASN A 1 73 ? 10.117 10.805 -6.034 1.00 70.69 73 ASN A CA 1
ATOM 557 C C . ASN A 1 73 ? 9.719 9.490 -5.335 1.00 70.69 73 ASN A C 1
ATOM 559 O O . ASN A 1 73 ? 8.593 9.398 -4.856 1.00 70.69 73 ASN A O 1
ATOM 563 N N . ASP A 1 74 ? 10.633 8.513 -5.247 1.00 72.56 74 ASP A N 1
ATOM 564 C CA . ASP A 1 74 ? 10.541 7.353 -4.338 1.00 72.56 74 ASP A CA 1
ATOM 565 C C . ASP A 1 74 ? 9.223 6.545 -4.464 1.00 72.56 74 ASP A C 1
ATOM 567 O O . ASP A 1 74 ? 8.441 6.448 -3.512 1.00 72.56 74 ASP A O 1
ATOM 571 N N . PRO A 1 75 ? 8.940 5.984 -5.656 1.00 79.19 75 PRO A N 1
ATOM 572 C CA . PRO A 1 75 ? 7.684 5.322 -5.947 1.00 79.19 75 PRO A CA 1
ATOM 573 C C . PRO A 1 75 ? 7.608 3.985 -5.201 1.00 79.19 75 PRO A C 1
ATOM 575 O O . PRO A 1 75 ? 8.568 3.215 -5.118 1.00 79.19 75 PRO A O 1
ATOM 578 N N . SER A 1 76 ? 6.435 3.714 -4.651 1.00 86.00 76 SER A N 1
ATOM 579 C CA . SER A 1 76 ? 5.981 2.411 -4.169 1.00 86.00 76 SER A CA 1
ATOM 580 C C . SER A 1 76 ? 5.191 1.623 -5.229 1.00 86.00 76 SER A C 1
ATOM 582 O O . SER A 1 76 ? 4.622 2.172 -6.172 1.00 86.00 76 SER A O 1
ATOM 584 N N . VAL A 1 77 ? 5.136 0.306 -5.063 1.00 88.44 77 VAL A N 1
ATOM 585 C CA . VAL A 1 77 ? 4.286 -0.582 -5.868 1.00 88.44 77 VAL A CA 1
ATOM 586 C C . VAL A 1 77 ? 2.832 -0.451 -5.419 1.00 88.44 77 VAL A C 1
ATOM 588 O O . VAL A 1 77 ? 1.927 -0.286 -6.234 1.00 88.44 77 VAL A O 1
ATOM 591 N N . PHE A 1 78 ? 2.613 -0.430 -4.104 1.00 92.31 78 PHE A N 1
ATOM 592 C CA . PHE A 1 78 ? 1.318 -0.122 -3.517 1.00 92.31 78 PHE A CA 1
ATOM 593 C C . PHE A 1 78 ? 1.461 0.534 -2.140 1.00 92.31 78 PHE A C 1
ATOM 595 O O . PHE A 1 78 ? 2.513 0.481 -1.497 1.00 92.31 78 PHE A O 1
ATOM 602 N N . THR A 1 79 ? 0.375 1.151 -1.680 1.00 92.06 79 THR A N 1
ATOM 603 C CA . THR A 1 79 ? 0.239 1.659 -0.311 1.00 92.06 79 THR A CA 1
ATOM 604 C C . THR A 1 79 ? -1.043 1.143 0.312 1.00 92.06 79 THR A C 1
ATOM 606 O O . THR A 1 79 ? -2.085 1.159 -0.348 1.00 92.06 79 THR A O 1
ATOM 609 N N . ALA A 1 80 ? -0.991 0.793 1.590 1.00 92.06 80 ALA A N 1
ATOM 610 C CA . ALA A 1 80 ? -2.158 0.422 2.375 1.00 92.06 80 ALA A CA 1
ATOM 611 C C . ALA A 1 80 ? -2.358 1.421 3.516 1.00 92.06 80 ALA A C 1
ATOM 613 O O . ALA A 1 80 ? -1.406 1.847 4.167 1.00 92.06 80 ALA A O 1
ATOM 614 N N . ASN A 1 81 ? -3.607 1.810 3.758 1.00 91.06 81 A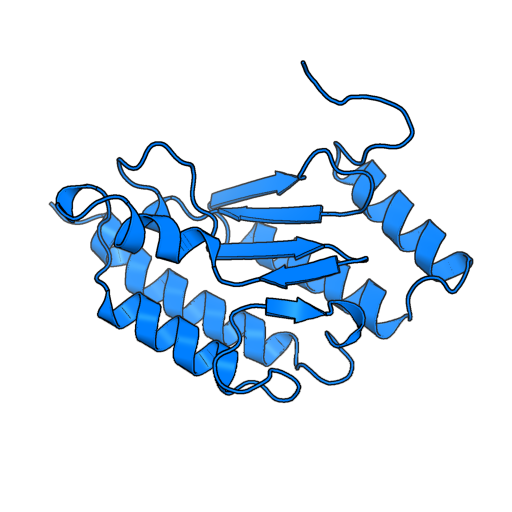SN A N 1
ATOM 615 C CA . ASN A 1 81 ? -4.016 2.600 4.913 1.00 91.06 81 ASN A CA 1
ATOM 616 C C . ASN A 1 81 ? -5.264 1.956 5.504 1.00 91.06 81 ASN A C 1
ATOM 618 O O . ASN A 1 81 ? -6.307 1.979 4.852 1.00 91.06 81 ASN A O 1
ATOM 622 N N . VAL A 1 82 ? -5.171 1.443 6.731 1.00 87.69 82 VAL A N 1
ATOM 623 C CA . VAL A 1 82 ? -6.262 0.671 7.345 1.00 87.69 82 VAL A CA 1
ATOM 624 C C . VAL A 1 82 ? -7.571 1.468 7.454 1.00 87.69 82 VAL A C 1
ATOM 626 O O . VAL A 1 82 ? -8.654 0.906 7.372 1.00 87.69 82 VAL A O 1
ATOM 629 N N . SER A 1 83 ? -7.485 2.792 7.610 1.00 85.06 83 SER A N 1
ATOM 630 C CA . SER A 1 83 ? -8.643 3.695 7.719 1.00 85.06 83 SER A CA 1
ATOM 631 C C . SER A 1 83 ? -8.843 4.531 6.452 1.00 85.06 83 SER A C 1
ATOM 633 O O . SER A 1 83 ? -9.474 5.585 6.487 1.00 85.06 83 SER A O 1
ATOM 635 N N . GLY A 1 84 ? -8.243 4.105 5.342 1.00 89.19 84 GLY A N 1
ATOM 636 C CA . GLY A 1 84 ? -8.283 4.802 4.067 1.00 89.19 84 GLY A CA 1
ATOM 637 C C . GLY A 1 84 ? -8.430 3.815 2.924 1.00 89.19 84 GLY A C 1
ATOM 638 O O . GLY A 1 84 ? -9.477 3.194 2.764 1.00 89.19 84 GLY A O 1
ATOM 639 N N . THR A 1 85 ? -7.397 3.702 2.095 1.00 91.69 85 THR A N 1
ATOM 640 C CA . THR A 1 85 ? -7.458 2.920 0.860 1.00 91.69 85 THR A CA 1
ATOM 641 C C . THR A 1 85 ? -6.250 2.014 0.701 1.00 91.69 85 THR A C 1
ATOM 643 O O . THR A 1 85 ? -5.139 2.391 1.083 1.00 91.69 85 THR A O 1
ATOM 646 N N . LEU A 1 86 ? -6.459 0.883 0.034 1.00 91.50 86 LEU A N 1
ATOM 647 C CA . LEU A 1 86 ? -5.416 0.202 -0.727 1.00 91.50 86 LEU A CA 1
ATOM 648 C C . L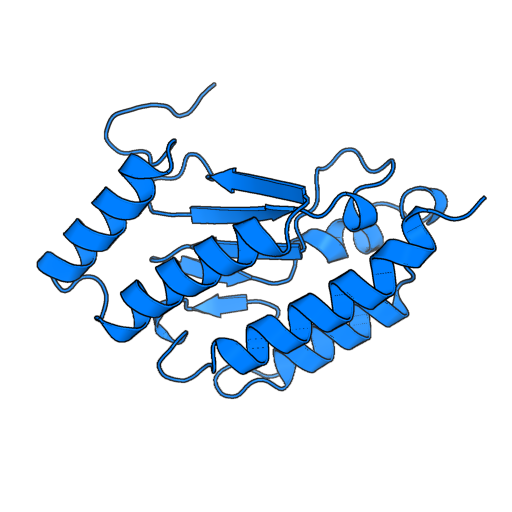EU A 1 86 ? -5.263 0.917 -2.079 1.00 91.50 86 LEU A C 1
ATOM 650 O O . LEU A 1 86 ? -6.264 1.277 -2.701 1.00 91.50 86 LEU A O 1
ATOM 654 N N . LYS A 1 87 ? -4.026 1.176 -2.512 1.00 91.38 87 LYS A N 1
ATOM 655 C CA . LYS A 1 87 ? -3.717 1.977 -3.708 1.00 91.38 87 LYS A CA 1
ATOM 656 C C . LYS A 1 87 ? -2.521 1.416 -4.470 1.00 91.38 87 LYS A C 1
ATOM 658 O O . LYS A 1 87 ? -1.464 1.263 -3.871 1.00 91.38 87 LYS A O 1
ATOM 663 N N . VAL A 1 88 ? -2.655 1.238 -5.786 1.00 87.44 88 VAL A N 1
ATOM 664 C CA . VAL A 1 88 ? -1.604 0.715 -6.698 1.00 87.44 88 VAL A CA 1
ATOM 665 C C . VAL A 1 88 ? -0.889 1.797 -7.527 1.00 87.44 88 VAL A C 1
ATOM 667 O O . VAL A 1 88 ? -0.104 1.523 -8.428 1.00 87.44 88 VAL A O 1
ATOM 670 N N . TRP A 1 89 ? -1.166 3.071 -7.246 1.00 73.00 89 TRP A N 1
ATOM 671 C CA . TRP A 1 89 ? -0.710 4.209 -8.053 1.00 73.00 89 TRP A CA 1
ATOM 672 C C . TRP A 1 89 ? 0.677 4.837 -7.766 1.00 73.00 89 TRP A C 1
ATOM 674 O O . TRP A 1 89 ? 0.999 5.823 -8.429 1.00 73.00 89 TRP A O 1
ATOM 684 N N . PRO A 1 90 ? 1.556 4.374 -6.864 1.00 61.62 90 PRO A N 1
ATOM 685 C CA . PRO A 1 90 ? 2.815 5.099 -6.709 1.00 61.62 90 PRO A CA 1
ATOM 686 C C . PRO A 1 90 ? 3.814 4.823 -7.858 1.00 61.62 90 PRO A C 1
ATOM 688 O O . PRO A 1 90 ? 4.663 5.670 -8.120 1.00 61.62 90 PRO A O 1
ATOM 691 N N . ALA A 1 91 ? 3.646 3.740 -8.632 1.00 61.59 91 ALA A N 1
ATOM 692 C CA . ALA A 1 91 ? 4.462 3.440 -9.818 1.00 61.59 91 ALA A CA 1
ATOM 693 C C . ALA A 1 91 ? 4.116 4.298 -11.059 1.00 61.59 91 ALA A C 1
ATOM 695 O O . ALA A 1 91 ? 5.007 4.672 -11.821 1.00 61.59 91 ALA A O 1
ATOM 696 N N . ARG A 1 92 ? 2.848 4.700 -11.246 1.00 68.06 92 ARG A N 1
ATOM 697 C CA . ARG A 1 92 ? 2.419 5.533 -12.396 1.00 68.06 92 ARG A CA 1
ATOM 698 C C . ARG A 1 92 ? 3.033 6.926 -12.397 1.00 68.06 92 ARG A C 1
ATOM 700 O O . ARG A 1 92 ? 3.183 7.527 -13.455 1.00 68.06 92 ARG A O 1
ATOM 707 N N . MET A 1 93 ? 3.407 7.435 -11.221 1.00 70.00 93 MET A N 1
ATOM 708 C CA . MET A 1 93 ? 4.064 8.738 -11.095 1.00 70.00 93 MET A CA 1
ATOM 709 C C . MET A 1 93 ? 5.314 8.852 -11.971 1.00 70.00 93 MET A C 1
ATOM 711 O O . MET A 1 93 ? 5.644 9.959 -12.399 1.00 70.00 93 MET A O 1
ATOM 715 N N . VAL A 1 94 ? 5.988 7.732 -12.242 1.00 70.00 94 VAL A N 1
ATOM 716 C CA . VAL A 1 94 ? 7.121 7.683 -13.165 1.00 70.00 94 VAL A CA 1
ATOM 717 C C . VAL A 1 94 ? 6.665 8.011 -14.591 1.00 70.00 94 VAL A C 1
ATOM 719 O O . VAL A 1 94 ? 7.229 8.913 -15.202 1.00 70.00 94 VAL A O 1
ATOM 722 N N . LEU A 1 95 ? 5.589 7.381 -15.074 1.00 70.06 95 LEU A N 1
ATOM 723 C CA . LEU A 1 95 ? 5.022 7.629 -16.408 1.00 70.06 95 LEU A CA 1
ATOM 724 C C . LEU A 1 95 ? 4.487 9.060 -16.563 1.00 70.06 95 LEU A C 1
ATOM 726 O O . LEU A 1 95 ? 4.684 9.688 -17.599 1.00 70.06 95 LEU A O 1
ATOM 730 N N . ASP A 1 96 ? 3.829 9.587 -15.527 1.00 72.12 96 ASP A N 1
ATOM 731 C CA . ASP A 1 96 ? 3.182 10.902 -15.589 1.00 72.12 96 ASP A CA 1
ATOM 732 C C . ASP A 1 96 ? 4.190 12.073 -15.493 1.00 72.12 96 ASP A C 1
ATOM 734 O O . ASP A 1 96 ? 3.895 13.172 -15.962 1.00 72.12 96 ASP A O 1
ATOM 738 N N . ASN A 1 97 ? 5.367 11.873 -14.875 1.00 65.75 97 ASN A N 1
ATOM 739 C CA . ASN A 1 97 ? 6.318 12.958 -14.563 1.00 65.75 97 ASN A CA 1
ATOM 740 C C . ASN A 1 97 ? 7.711 12.822 -15.211 1.00 65.75 97 ASN A C 1
ATOM 742 O O . ASN A 1 97 ? 8.537 13.715 -15.019 1.00 65.75 97 ASN A O 1
ATOM 746 N N . ALA A 1 98 ? 8.001 11.744 -15.945 1.00 59.81 98 ALA A N 1
ATOM 747 C CA . ALA A 1 98 ? 9.275 11.553 -16.642 1.00 59.81 98 ALA A CA 1
ATOM 748 C C . ALA A 1 98 ? 9.037 11.022 -18.073 1.00 59.81 98 ALA A C 1
ATOM 750 O O . ALA A 1 98 ? 8.969 9.812 -18.269 1.00 59.81 98 ALA A O 1
ATOM 751 N N . PRO A 1 99 ? 8.898 11.905 -19.084 1.00 54.62 99 PRO A N 1
ATOM 752 C CA . PRO A 1 99 ? 8.705 11.483 -20.475 1.00 54.62 99 PRO A CA 1
ATOM 753 C C . PRO A 1 99 ? 9.946 10.801 -21.081 1.00 54.62 99 PRO A C 1
ATOM 755 O O . PRO A 1 99 ? 9.808 10.061 -22.053 1.00 54.62 99 PRO A O 1
ATOM 758 N N . ASP A 1 100 ? 11.128 11.007 -20.488 1.00 56.53 100 ASP A N 1
ATOM 759 C CA . ASP A 1 100 ? 12.356 10.283 -20.821 1.00 56.53 100 ASP A CA 1
ATOM 760 C C . ASP A 1 100 ? 12.490 9.088 -19.865 1.00 56.53 100 ASP A C 1
ATOM 762 O O . ASP A 1 100 ? 12.892 9.213 -18.706 1.00 56.53 100 ASP A O 1
ATOM 766 N N . VAL A 1 101 ? 12.079 7.925 -20.363 1.00 57.00 101 VAL A N 1
ATOM 767 C CA . VAL A 1 101 ? 11.910 6.644 -19.650 1.00 57.00 101 VAL A CA 1
ATOM 768 C C . VAL A 1 101 ? 13.216 6.045 -19.102 1.00 57.00 101 VAL A C 1
ATOM 770 O O . VAL A 1 101 ? 13.182 5.015 -18.438 1.00 57.00 101 VAL A O 1
ATOM 773 N N . ASP A 1 102 ? 14.355 6.711 -19.307 1.00 55.88 102 ASP A N 1
ATOM 774 C CA . ASP A 1 102 ? 15.695 6.273 -18.888 1.00 55.88 102 ASP A CA 1
ATOM 775 C C . ASP A 1 102 ? 15.841 6.105 -17.362 1.00 55.88 102 ASP A C 1
ATOM 777 O O . ASP A 1 102 ? 16.832 5.561 -16.875 1.00 55.88 102 ASP A O 1
ATOM 781 N N . ALA A 1 103 ? 14.867 6.586 -16.582 1.00 64.62 103 ALA A N 1
ATOM 782 C CA . ALA A 1 103 ? 14.900 6.537 -15.129 1.00 64.62 103 ALA A CA 1
ATOM 783 C C . ALA A 1 103 ? 14.379 5.228 -14.518 1.00 64.62 103 ALA A C 1
ATOM 785 O O . ALA A 1 103 ? 14.660 5.036 -13.339 1.00 64.62 103 ALA A O 1
ATOM 786 N N . VAL A 1 104 ? 13.653 4.360 -15.244 1.00 70.12 104 VAL A N 1
ATOM 787 C CA . VAL A 1 104 ? 13.177 3.047 -14.750 1.00 70.12 104 VAL A CA 1
ATOM 788 C C . VAL A 1 104 ? 13.382 1.931 -15.770 1.00 70.12 104 VAL A C 1
ATOM 790 O O . VAL A 1 104 ? 13.243 2.137 -16.966 1.00 70.12 104 VAL A O 1
ATOM 793 N N . GLY A 1 105 ? 13.718 0.730 -15.288 1.00 68.00 105 GLY A N 1
ATOM 794 C CA . GLY A 1 105 ? 14.027 -0.411 -16.158 1.00 68.00 105 GLY A CA 1
ATOM 795 C C . GLY A 1 105 ? 12.805 -1.132 -16.739 1.00 68.00 105 GLY A C 1
ATOM 796 O O . GLY A 1 105 ? 12.960 -1.932 -17.652 1.00 68.00 105 GLY A O 1
ATOM 797 N N . TRP A 1 106 ? 11.600 -0.892 -16.222 1.00 77.12 106 TRP A N 1
ATOM 798 C CA . TRP A 1 106 ? 10.355 -1.517 -16.689 1.00 77.12 106 TRP A CA 1
ATOM 799 C C . TRP A 1 106 ? 9.606 -0.617 -17.675 1.00 77.12 106 TRP A C 1
ATOM 801 O O . TRP A 1 106 ? 9.804 0.597 -17.698 1.00 77.12 106 TRP A O 1
ATOM 811 N N . ASP A 1 107 ? 8.745 -1.210 -18.502 1.00 77.06 107 ASP A N 1
ATOM 812 C CA . ASP A 1 107 ? 8.029 -0.485 -19.552 1.00 77.06 107 ASP A CA 1
ATOM 813 C C . ASP A 1 107 ? 6.580 -0.159 -19.150 1.00 77.06 107 ASP A C 1
ATOM 815 O O . ASP A 1 107 ? 5.981 -0.774 -18.266 1.00 77.06 107 ASP A O 1
ATOM 819 N N . ALA A 1 108 ? 5.975 0.824 -19.819 1.00 82.56 108 ALA A N 1
ATOM 820 C CA . ALA A 1 108 ? 4.599 1.227 -19.528 1.00 82.56 108 ALA A CA 1
ATOM 821 C C . ALA A 1 108 ? 3.582 0.076 -19.684 1.00 82.56 108 ALA A C 1
ATOM 823 O O . ALA A 1 108 ? 2.522 0.111 -19.056 1.00 82.56 108 ALA A O 1
ATOM 824 N N . ALA A 1 109 ? 3.876 -0.939 -20.507 1.00 86.25 109 ALA A N 1
ATOM 825 C CA . ALA A 1 109 ? 2.967 -2.058 -20.717 1.00 86.25 109 ALA A CA 1
ATOM 826 C C . ALA A 1 109 ? 2.882 -2.957 -19.475 1.00 86.25 109 ALA A C 1
ATOM 828 O O . ALA A 1 109 ? 1.768 -3.363 -19.138 1.00 86.25 109 ALA A O 1
ATOM 829 N N . ASP A 1 110 ? 3.996 -3.180 -18.764 1.00 86.12 110 ASP A N 1
ATOM 830 C CA . ASP A 1 110 ? 4.011 -3.901 -17.482 1.00 86.12 110 ASP A CA 1
ATOM 831 C C . ASP A 1 110 ? 3.093 -3.212 -16.458 1.00 86.12 110 ASP A C 1
ATOM 833 O O . ASP A 1 110 ? 2.255 -3.851 -15.819 1.00 86.12 110 ASP A O 1
ATOM 837 N N . TYR A 1 111 ? 3.198 -1.881 -16.343 1.00 86.81 111 TYR A N 1
ATOM 838 C CA . TYR A 1 111 ? 2.354 -1.102 -15.435 1.00 86.81 111 TYR A CA 1
ATOM 839 C C . TYR A 1 111 ? 0.874 -1.184 -15.821 1.00 86.81 111 TYR A C 1
ATOM 841 O O . TYR A 1 111 ? 0.017 -1.383 -14.962 1.00 86.81 111 TYR A O 1
ATOM 849 N N . HIS A 1 112 ? 0.549 -1.054 -17.107 1.00 89.25 112 HIS A N 1
ATOM 850 C CA . HIS A 1 112 ? -0.840 -1.154 -17.547 1.00 89.25 112 HIS A CA 1
ATOM 851 C C . HIS A 1 112 ? -1.407 -2.572 -17.397 1.00 89.25 112 HIS A C 1
ATOM 853 O O . HIS A 1 112 ? -2.613 -2.722 -17.217 1.00 89.25 112 HIS A O 1
ATOM 859 N N . GLU A 1 113 ? -0.583 -3.621 -17.478 1.00 91.25 113 GLU A N 1
ATOM 860 C CA . GLU A 1 113 ? -1.013 -4.980 -17.134 1.00 91.25 113 GLU A CA 1
ATOM 861 C C . GLU A 1 113 ? -1.336 -5.094 -15.644 1.00 91.25 113 GLU A C 1
ATOM 863 O O . GLU A 1 113 ? -2.414 -5.577 -15.302 1.00 91.25 113 GLU A O 1
ATOM 868 N N . PHE A 1 114 ? -0.459 -4.585 -14.780 1.00 91.75 114 PHE A N 1
ATOM 869 C CA . PHE A 1 114 ? -0.683 -4.531 -13.337 1.00 91.75 114 PHE A CA 1
ATOM 870 C C . PHE A 1 114 ? -1.956 -3.748 -12.972 1.00 91.75 114 PHE A C 1
ATOM 872 O O . PHE A 1 114 ? -2.791 -4.238 -12.212 1.00 91.75 114 PHE A O 1
ATOM 879 N N . GLU A 1 115 ? -2.151 -2.568 -13.566 1.00 92.19 115 GLU A N 1
ATOM 880 C CA . GLU A 1 115 ? -3.339 -1.729 -13.374 1.00 92.19 115 GLU A CA 1
ATOM 881 C C . GLU A 1 115 ? -4.621 -2.466 -13.795 1.00 92.19 115 GLU A C 1
ATOM 883 O O . GLU A 1 115 ? -5.578 -2.521 -13.022 1.00 92.19 115 GLU A O 1
ATOM 888 N N . ARG A 1 116 ? -4.627 -3.104 -14.974 1.00 93.19 116 ARG A N 1
ATOM 889 C CA . ARG A 1 116 ? -5.773 -3.903 -15.443 1.00 93.19 116 ARG A CA 1
ATOM 890 C C . ARG A 1 116 ? -6.051 -5.106 -14.549 1.00 93.19 116 ARG A C 1
ATOM 892 O O . ARG A 1 116 ? -7.212 -5.419 -14.303 1.00 93.19 116 ARG A O 1
ATOM 899 N N . ALA A 1 117 ? -5.007 -5.784 -14.078 1.00 94.12 117 ALA A N 1
ATOM 900 C CA . ALA A 1 117 ? -5.150 -6.926 -13.188 1.00 94.12 117 ALA A CA 1
ATOM 901 C C . ALA A 1 117 ? -5.768 -6.492 -11.851 1.00 94.12 117 ALA A C 1
ATOM 903 O O . ALA A 1 117 ? -6.754 -7.083 -11.416 1.00 94.12 117 ALA A O 1
ATOM 904 N N . PHE A 1 118 ? -5.288 -5.393 -11.260 1.00 94.38 118 PHE A N 1
ATOM 905 C CA . PHE A 1 118 ? -5.891 -4.809 -10.060 1.00 94.38 118 PHE A CA 1
ATOM 906 C C . PHE A 1 118 ? -7.365 -4.435 -10.276 1.00 94.38 118 PHE A C 1
ATOM 908 O O . PHE A 1 118 ? -8.213 -4.759 -9.452 1.00 94.38 118 PHE A O 1
ATOM 915 N N . GLN A 1 119 ? -7.693 -3.806 -11.406 1.00 94.12 119 GLN A N 1
ATOM 916 C CA . GLN A 1 119 ? -9.072 -3.441 -11.763 1.00 94.12 119 GLN A CA 1
ATOM 917 C C . GLN A 1 119 ? -9.983 -4.648 -12.023 1.00 94.12 119 GLN A C 1
ATOM 919 O O . GLN A 1 119 ? -11.205 -4.498 -12.027 1.00 94.12 119 GLN A O 1
ATOM 924 N N . SER A 1 120 ? -9.410 -5.828 -12.273 1.00 94.06 120 SER A N 1
ATOM 925 C CA . SER A 1 120 ? -10.168 -7.067 -12.465 1.00 94.06 120 SER A CA 1
ATOM 926 C C . SER A 1 120 ? -10.515 -7.778 -11.157 1.00 94.06 120 SER A C 1
ATOM 928 O O . SER A 1 120 ? -11.381 -8.654 -11.165 1.00 94.06 120 SER A O 1
ATOM 930 N N . LEU A 1 121 ? -9.893 -7.374 -10.042 1.00 94.31 121 LEU A N 1
ATOM 931 C CA . LEU A 1 121 ? -10.189 -7.927 -8.729 1.00 94.31 121 LEU A CA 1
ATOM 932 C C . LEU A 1 121 ? -11.652 -7.701 -8.365 1.00 94.31 121 LEU A C 1
ATOM 934 O O . LEU A 1 121 ? -12.219 -6.612 -8.523 1.00 94.31 121 LEU A O 1
ATOM 938 N N . ARG A 1 122 ? -12.260 -8.732 -7.783 1.00 92.81 122 ARG A N 1
ATOM 939 C CA . ARG A 1 122 ? -13.580 -8.596 -7.174 1.00 92.81 122 ARG A CA 1
ATOM 940 C C . ARG A 1 122 ? -13.549 -7.474 -6.129 1.00 92.81 122 ARG A C 1
ATOM 942 O O . ARG A 1 122 ? -12.596 -7.337 -5.377 1.00 92.81 122 ARG A O 1
ATOM 949 N N . GLY A 1 123 ? -14.595 -6.647 -6.095 1.00 88.75 123 GLY A N 1
ATOM 950 C CA . GLY A 1 123 ? -14.704 -5.539 -5.138 1.00 88.75 123 GLY A CA 1
ATOM 951 C C . GLY A 1 123 ? -13.987 -4.250 -5.556 1.00 88.75 123 GLY A C 1
ATOM 952 O O . GLY A 1 123 ? -14.273 -3.196 -4.978 1.00 88.75 123 GLY A O 1
ATOM 953 N N . VAL A 1 124 ? -13.141 -4.292 -6.591 1.00 91.69 124 VAL A N 1
ATOM 954 C CA . VAL A 1 124 ? -12.507 -3.108 -7.180 1.00 91.69 124 VAL A CA 1
ATOM 955 C C . VAL A 1 124 ? -13.400 -2.547 -8.298 1.00 91.69 124 VAL A C 1
ATOM 957 O O . VAL A 1 124 ? -13.824 -3.290 -9.184 1.00 91.69 124 VAL A O 1
ATOM 960 N N . PRO A 1 125 ? -13.758 -1.248 -8.270 1.00 89.06 125 PRO A N 1
ATOM 961 C CA . PRO A 1 125 ? -14.488 -0.630 -9.372 1.00 89.06 125 PRO A CA 1
ATOM 962 C C . PRO A 1 125 ? -13.684 -0.647 -10.677 1.00 89.06 125 PRO A C 1
ATOM 964 O O . PRO A 1 125 ? -12.458 -0.539 -10.665 1.00 89.06 125 PRO A O 1
ATOM 967 N N . HIS A 1 126 ? -14.387 -0.696 -11.810 1.00 81.12 126 HIS A N 1
ATOM 968 C CA . HIS A 1 126 ? -13.748 -0.525 -13.113 1.00 81.12 126 HIS A CA 1
ATOM 969 C C . HIS A 1 126 ? -13.012 0.824 -13.162 1.00 81.12 126 HIS A C 1
ATOM 971 O O . HIS A 1 126 ? -13.517 1.818 -12.636 1.00 81.12 126 HIS A O 1
ATOM 977 N N . ASP A 1 127 ? -11.811 0.837 -13.738 1.00 85.44 127 ASP A N 1
ATOM 978 C CA . ASP A 1 127 ? -10.922 2.004 -13.839 1.00 85.44 127 ASP A CA 1
ATOM 979 C C . ASP A 1 127 ? -10.393 2.582 -12.505 1.00 85.44 127 ASP A C 1
ATOM 981 O O . ASP A 1 127 ? -9.750 3.635 -12.493 1.00 85.44 127 ASP A O 1
ATOM 985 N N . ALA A 1 128 ? -10.605 1.912 -11.364 1.00 90.31 128 ALA A N 1
ATOM 986 C CA . ALA A 1 128 ? -10.055 2.360 -10.084 1.00 90.31 128 ALA A CA 1
ATOM 987 C C . ALA A 1 128 ? -8.605 1.894 -9.882 1.00 90.31 128 ALA A C 1
ATOM 989 O O . ALA A 1 128 ? -8.253 0.745 -10.124 1.00 90.31 128 ALA A O 1
ATOM 990 N N . THR A 1 129 ? -7.767 2.780 -9.343 1.00 89.12 129 THR A N 1
ATOM 991 C CA . THR A 1 129 ? -6.422 2.451 -8.819 1.00 89.12 129 THR A CA 1
ATOM 992 C C . THR A 1 129 ? -6.379 2.478 -7.290 1.00 89.12 129 THR A C 1
ATOM 994 O O . THR A 1 129 ? -5.314 2.381 -6.671 1.00 89.12 129 THR A O 1
ATOM 997 N N . THR A 1 130 ? -7.551 2.646 -6.676 1.00 92.81 130 THR A N 1
ATOM 998 C CA . THR A 1 130 ? -7.764 2.707 -5.237 1.00 92.81 130 THR A CA 1
ATOM 999 C C . THR A 1 130 ? -9.050 1.985 -4.863 1.00 92.81 130 THR A C 1
ATOM 1001 O O . THR A 1 130 ? -10.051 2.058 -5.574 1.00 92.81 130 THR A O 1
ATOM 1004 N N . VAL A 1 131 ? -9.044 1.338 -3.703 1.00 93.56 131 VAL A N 1
ATOM 1005 C CA . VAL A 1 131 ? -10.237 0.741 -3.096 1.00 93.56 131 VAL A CA 1
ATOM 1006 C C . VAL A 1 131 ? -10.256 1.069 -1.601 1.00 93.56 131 VAL A C 1
ATOM 1008 O O . VAL A 1 131 ? -9.184 1.094 -0.986 1.00 93.56 131 VAL A O 1
ATOM 1011 N N . PRO A 1 132 ? -11.423 1.367 -0.995 1.00 93.56 132 PRO A N 1
ATOM 1012 C CA . PRO A 1 132 ? -11.523 1.512 0.454 1.00 93.56 132 PRO A CA 1
ATOM 1013 C C . PRO A 1 132 ? -10.983 0.264 1.152 1.00 93.56 132 PRO A C 1
ATOM 1015 O O . PRO A 1 132 ? -11.354 -0.854 0.795 1.00 93.56 132 PRO A O 1
ATOM 1018 N N . PHE A 1 133 ? -10.098 0.449 2.132 1.00 92.56 133 PHE A N 1
ATOM 1019 C CA . PHE A 1 133 ? -9.391 -0.671 2.754 1.00 92.56 133 PHE A CA 1
ATOM 1020 C C . PHE A 1 133 ? -10.342 -1.602 3.524 1.00 92.56 133 PHE A C 1
ATOM 1022 O O . PHE A 1 133 ? -10.117 -2.800 3.592 1.00 92.56 133 PHE A O 1
ATOM 1029 N N . GLU A 1 134 ? -11.472 -1.081 4.008 1.00 91.31 134 GLU A N 1
ATOM 1030 C CA . GLU A 1 134 ? -12.560 -1.866 4.616 1.00 91.31 134 GLU A CA 1
ATOM 1031 C C . GLU A 1 134 ? -13.113 -2.990 3.715 1.00 91.31 134 GLU A C 1
ATOM 1033 O O . GLU A 1 134 ? -13.671 -3.969 4.213 1.00 91.31 134 GLU A O 1
ATOM 1038 N N . ARG A 1 135 ? -12.939 -2.871 2.393 1.00 90.38 135 ARG A N 1
ATOM 1039 C CA . ARG A 1 135 ? -13.365 -3.876 1.407 1.00 90.38 135 ARG A CA 1
ATOM 1040 C C . ARG A 1 135 ? -12.315 -4.966 1.180 1.00 90.38 135 ARG A C 1
ATOM 1042 O O . ARG A 1 135 ? -12.607 -5.966 0.530 1.00 90.38 135 ARG A O 1
ATOM 1049 N N . VAL A 1 136 ? -11.098 -4.779 1.689 1.00 90.06 136 VAL A N 1
ATOM 1050 C CA . VAL A 1 136 ? -9.998 -5.740 1.573 1.00 90.06 136 VAL A CA 1
ATOM 1051 C C . VAL A 1 136 ? -10.182 -6.849 2.609 1.00 90.06 136 VAL A C 1
ATOM 1053 O O . VAL A 1 136 ? -10.488 -6.573 3.770 1.00 90.06 136 VAL A O 1
ATOM 1056 N N . GLY A 1 137 ? -10.073 -8.104 2.167 1.00 84.38 137 GLY A N 1
ATOM 1057 C CA . GLY A 1 137 ? -10.369 -9.294 2.973 1.00 84.38 137 GLY A CA 1
ATOM 1058 C C . GLY A 1 137 ? -11.861 -9.640 3.070 1.00 84.38 137 GLY A C 1
ATOM 1059 O O . GLY A 1 137 ? -12.210 -10.698 3.589 1.00 84.38 137 GLY A O 1
ATOM 1060 N N . SER A 1 138 ? -12.756 -8.777 2.572 1.00 87.12 138 SER A N 1
ATOM 1061 C CA . SER A 1 138 ? -14.210 -8.998 2.561 1.00 87.12 138 SER A CA 1
ATOM 1062 C C . SER A 1 138 ? -14.769 -9.122 1.140 1.00 87.12 138 SER A C 1
ATOM 1064 O O . SER A 1 138 ? -15.381 -10.135 0.802 1.00 87.12 138 SER A O 1
ATOM 1066 N N . ASP A 1 139 ? -14.522 -8.115 0.301 1.00 89.69 139 ASP A N 1
ATOM 1067 C CA . ASP A 1 139 ? -14.913 -8.090 -1.111 1.00 89.69 139 ASP A CA 1
ATOM 1068 C C . ASP A 1 139 ? -13.722 -8.370 -2.042 1.00 89.69 139 ASP A C 1
ATOM 1070 O O . ASP A 1 139 ? -13.902 -9.020 -3.075 1.00 89.69 139 ASP A O 1
ATOM 1074 N N . VAL A 1 140 ? -12.539 -7.855 -1.682 1.00 91.38 140 VAL A N 1
ATOM 1075 C CA . VAL A 1 140 ? -11.275 -8.013 -2.415 1.00 91.38 140 VAL A CA 1
ATOM 1076 C C . VAL A 1 140 ? -10.479 -9.161 -1.808 1.00 91.38 140 VAL A C 1
ATOM 1078 O O . VAL A 1 140 ? -10.188 -9.147 -0.609 1.00 91.38 140 VAL A O 1
ATOM 1081 N N . ASP A 1 141 ? -10.122 -10.127 -2.650 1.00 92.94 141 ASP A N 1
ATOM 1082 C CA . ASP A 1 141 ? -9.282 -11.265 -2.287 1.00 92.94 141 ASP A CA 1
ATOM 1083 C C . ASP A 1 141 ? -7.821 -10.811 -2.123 1.00 92.94 141 ASP A C 1
ATOM 1085 O O . ASP A 1 141 ? -7.228 -10.238 -3.042 1.00 92.94 141 ASP A O 1
ATOM 1089 N N . VAL A 1 142 ? -7.271 -11.017 -0.923 1.00 95.12 142 VAL A N 1
ATOM 1090 C CA . VAL A 1 142 ? -5.906 -10.601 -0.572 1.00 95.12 142 VAL A CA 1
ATOM 1091 C C . VAL A 1 142 ? -4.882 -11.418 -1.354 1.00 95.12 142 VAL A C 1
ATOM 1093 O O . VAL A 1 142 ? -4.005 -10.830 -1.979 1.00 95.12 142 VAL A O 1
ATOM 1096 N N . ALA A 1 143 ? -5.055 -12.737 -1.435 1.00 95.69 143 ALA A N 1
ATOM 1097 C CA . ALA A 1 143 ? -4.135 -13.620 -2.144 1.00 95.69 143 ALA A CA 1
ATOM 1098 C C . ALA A 1 143 ? -4.119 -13.342 -3.658 1.00 95.69 143 ALA A C 1
ATOM 1100 O O . ALA A 1 143 ? -3.068 -13.389 -4.302 1.00 95.69 143 ALA A O 1
ATOM 1101 N N . GLU A 1 144 ? -5.273 -13.013 -4.250 1.00 95.94 144 GLU A N 1
ATOM 1102 C CA . GLU A 1 144 ? -5.328 -12.605 -5.659 1.00 95.94 144 GLU A CA 1
ATOM 1103 C C . GLU A 1 144 ? -4.587 -11.276 -5.884 1.00 95.94 144 GLU A C 1
ATOM 1105 O O . GLU A 1 144 ? -3.822 -11.147 -6.844 1.00 95.94 144 GLU 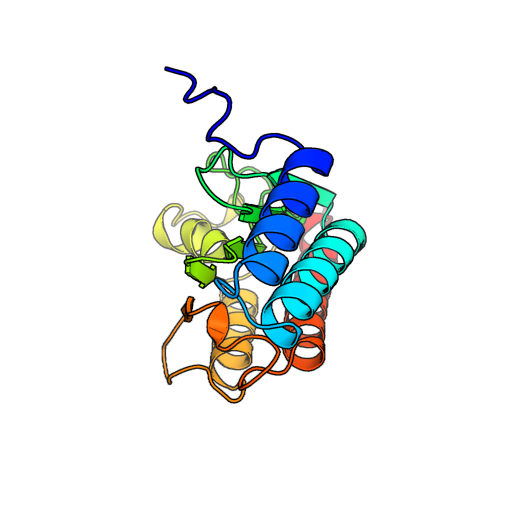A O 1
ATOM 1110 N N . PHE A 1 145 ? -4.750 -10.304 -4.979 1.00 96.31 145 PHE A N 1
ATOM 1111 C CA . PHE A 1 145 ? -3.999 -9.049 -5.029 1.00 96.31 145 PHE A CA 1
ATOM 1112 C C . PHE A 1 145 ? -2.484 -9.267 -4.897 1.00 96.31 145 PHE A C 1
ATOM 1114 O O . PHE A 1 145 ? -1.719 -8.696 -5.677 1.00 96.31 145 PHE A O 1
ATOM 1121 N N . GLU A 1 146 ? -2.046 -10.105 -3.959 1.00 96.25 146 GLU A N 1
ATOM 1122 C CA . GLU A 1 146 ? -0.634 -10.453 -3.771 1.00 96.25 146 GLU A CA 1
ATOM 1123 C C . GLU A 1 146 ? -0.040 -11.065 -5.037 1.00 96.25 146 GLU A C 1
ATOM 1125 O O . GLU A 1 146 ? 0.964 -10.568 -5.545 1.00 96.25 146 GLU A O 1
ATOM 1130 N N . SER A 1 147 ? -0.720 -12.047 -5.636 1.00 96.62 147 SER A N 1
ATOM 1131 C CA . SER A 1 147 ? -0.269 -12.680 -6.881 1.00 96.62 147 SER A CA 1
ATOM 1132 C C . SER A 1 147 ? -0.107 -11.677 -8.033 1.00 96.62 147 SER A C 1
ATOM 1134 O O . SER A 1 147 ? 0.827 -11.771 -8.837 1.00 96.62 147 SER A O 1
ATOM 1136 N N . ILE A 1 148 ? -0.990 -10.677 -8.117 1.00 95.19 148 ILE A N 1
ATOM 1137 C CA . ILE A 1 148 ? -0.892 -9.595 -9.104 1.00 95.19 148 ILE A CA 1
ATOM 1138 C C . ILE A 1 148 ? 0.357 -8.737 -8.856 1.00 95.19 148 ILE A C 1
ATOM 1140 O O . ILE A 1 148 ? 1.084 -8.422 -9.804 1.00 95.19 148 ILE A O 1
ATOM 1144 N N . VAL A 1 149 ? 0.627 -8.378 -7.597 1.00 93.88 149 VAL A N 1
ATOM 1145 C CA . VAL A 1 149 ? 1.822 -7.612 -7.213 1.00 93.88 149 VAL A CA 1
ATOM 1146 C C . VAL A 1 149 ? 3.098 -8.414 -7.478 1.00 93.88 149 VAL A C 1
ATOM 1148 O O . VAL A 1 149 ? 4.032 -7.878 -8.075 1.00 93.88 149 VAL A O 1
ATOM 1151 N N . GLU A 1 150 ? 3.141 -9.694 -7.107 1.00 94.56 150 GLU A N 1
ATOM 1152 C CA . GLU A 1 150 ? 4.284 -10.580 -7.353 1.00 94.56 150 GLU A CA 1
ATOM 1153 C C . GLU A 1 150 ? 4.619 -10.676 -8.837 1.00 94.56 150 GLU A C 1
ATOM 1155 O O . GLU A 1 150 ? 5.779 -10.526 -9.224 1.00 94.56 150 GLU A O 1
ATOM 1160 N N . ARG A 1 151 ? 3.605 -10.882 -9.687 1.00 92.75 151 ARG A N 1
ATOM 1161 C CA . ARG A 1 151 ? 3.786 -10.941 -11.142 1.00 92.75 151 ARG A CA 1
ATOM 1162 C C . ARG A 1 151 ? 4.395 -9.660 -11.688 1.00 92.75 151 ARG A C 1
ATOM 1164 O O . ARG A 1 151 ? 5.319 -9.728 -12.498 1.00 92.75 151 ARG A O 1
ATOM 1171 N N . PHE A 1 152 ? 3.898 -8.508 -11.243 1.00 91.00 152 PHE A N 1
ATOM 1172 C CA . PHE A 1 152 ? 4.429 -7.218 -11.667 1.00 91.00 152 PHE A CA 1
ATOM 1173 C C . PHE A 1 152 ? 5.883 -7.040 -11.210 1.00 91.00 152 PHE A C 1
ATOM 1175 O O . PHE A 1 152 ? 6.761 -6.748 -12.020 1.00 91.00 152 PHE A O 1
ATOM 1182 N N . VAL A 1 153 ? 6.180 -7.328 -9.940 1.00 90.12 153 VAL A N 1
ATOM 1183 C CA . VAL A 1 153 ? 7.544 -7.239 -9.402 1.00 90.12 153 VAL A CA 1
ATOM 1184 C C . VAL A 1 153 ? 8.510 -8.182 -10.123 1.00 90.12 153 VAL A C 1
ATOM 1186 O O . VAL A 1 153 ? 9.621 -7.773 -10.473 1.00 90.12 153 VAL A O 1
ATOM 1189 N N . ALA A 1 154 ? 8.090 -9.415 -10.397 1.00 90.56 154 ALA A N 1
ATOM 1190 C CA . ALA A 1 154 ? 8.878 -10.402 -11.124 1.00 90.56 154 ALA A CA 1
ATOM 1191 C C . ALA A 1 154 ? 9.147 -9.992 -12.581 1.00 90.56 154 ALA A C 1
ATOM 1193 O O . ALA A 1 154 ? 10.233 -10.266 -13.090 1.00 90.56 154 ALA A O 1
ATOM 1194 N N . ALA A 1 155 ? 8.204 -9.311 -13.240 1.00 87.50 155 ALA A N 1
ATOM 1195 C CA . ALA A 1 155 ? 8.401 -8.774 -14.586 1.00 87.50 155 ALA A CA 1
ATOM 1196 C C . ALA A 1 155 ? 9.412 -7.611 -14.607 1.00 87.50 155 ALA A C 1
ATOM 1198 O O . ALA A 1 155 ? 10.221 -7.510 -15.532 1.00 87.50 155 ALA A O 1
ATOM 1199 N N . CYS A 1 156 ? 9.409 -6.768 -13.571 1.00 85.75 156 CYS A N 1
ATOM 1200 C CA . CYS A 1 156 ? 10.245 -5.568 -13.494 1.00 85.75 156 CYS A CA 1
ATOM 1201 C C . CYS A 1 156 ? 11.688 -5.843 -13.033 1.00 85.75 156 CYS A C 1
ATOM 1203 O O . CYS A 1 156 ? 12.628 -5.231 -13.546 1.00 85.75 156 CYS A O 1
ATOM 1205 N N . ARG A 1 157 ? 11.897 -6.760 -12.074 1.00 86.06 157 ARG A N 1
ATOM 1206 C CA . ARG A 1 157 ? 13.221 -7.028 -11.468 1.00 86.06 157 ARG A CA 1
ATOM 1207 C C . ARG A 1 157 ? 14.327 -7.373 -12.483 1.00 86.06 157 ARG A C 1
ATOM 1209 O O . ARG A 1 157 ? 15.395 -6.770 -12.391 1.00 86.06 157 ARG A O 1
ATOM 1216 N N . PRO A 1 158 ? 14.121 -8.266 -13.472 1.00 84.00 158 PRO A N 1
ATOM 1217 C CA . PRO A 1 158 ? 15.147 -8.584 -14.467 1.00 84.00 158 PRO A CA 1
ATOM 1218 C C . PRO A 1 158 ? 15.529 -7.389 -15.344 1.00 84.00 158 PRO A C 1
ATOM 1220 O O . PRO A 1 158 ? 16.677 -7.280 -15.767 1.00 84.00 158 PRO A O 1
ATOM 1223 N N . LYS A 1 159 ? 14.576 -6.488 -15.609 1.00 77.44 159 LYS A N 1
ATOM 1224 C CA . LYS A 1 159 ? 14.783 -5.327 -16.480 1.00 77.44 159 LYS A CA 1
ATOM 1225 C C . LYS A 1 159 ? 15.530 -4.193 -15.764 1.00 77.44 159 LYS A C 1
ATOM 1227 O O . LYS A 1 159 ? 16.298 -3.472 -16.387 1.00 77.44 159 LYS A O 1
ATOM 1232 N N . ALA A 1 160 ? 15.380 -4.087 -14.442 1.00 70.25 160 ALA A N 1
ATOM 1233 C CA . ALA A 1 160 ? 16.136 -3.143 -13.617 1.00 70.25 160 ALA A CA 1
ATOM 1234 C C . ALA A 1 160 ? 17.623 -3.514 -13.432 1.00 70.25 160 ALA A C 1
ATOM 1236 O O . ALA A 1 160 ? 18.417 -2.661 -13.046 1.00 70.25 160 ALA A O 1
ATOM 1237 N N . GLY A 1 161 ? 18.004 -4.768 -13.705 1.00 61.50 161 GLY A N 1
ATOM 1238 C CA . GLY A 1 161 ? 19.386 -5.260 -13.625 1.00 61.50 161 GLY A CA 1
ATOM 1239 C C . GLY A 1 161 ? 20.132 -5.326 -14.966 1.00 61.50 161 GLY A C 1
ATOM 1240 O O . GLY A 1 161 ? 21.145 -6.019 -15.052 1.00 61.50 161 GLY A O 1
ATOM 1241 N N . GLY A 1 162 ? 19.621 -4.690 -16.025 1.00 46.34 162 GLY A N 1
ATOM 1242 C CA . GLY A 1 162 ? 20.115 -4.864 -17.393 1.00 46.34 162 GLY A CA 1
ATOM 1243 C C . GLY A 1 162 ? 21.183 -3.861 -17.853 1.00 46.34 162 GLY A C 1
ATOM 1244 O O . GLY A 1 162 ? 20.828 -2.746 -18.219 1.00 46.34 162 GLY A O 1
ATOM 1245 N N . ALA A 1 163 ? 22.419 -4.374 -17.968 1.00 41.19 163 ALA A N 1
ATOM 1246 C CA . ALA A 1 163 ? 23.615 -3.896 -18.701 1.00 41.19 163 ALA A CA 1
ATOM 1247 C C . ALA A 1 163 ? 24.496 -2.798 -18.069 1.00 41.19 163 ALA A C 1
ATOM 1249 O O . ALA A 1 163 ? 24.138 -1.603 -18.111 1.00 41.19 163 ALA A O 1
#

Foldseek 3Di:
DQPDDPLWDFDPVSLLVQLVVCCVVVVADPLLSVLLVVVVVLLVVLAPDKGAPRGSFRKIFRAHCLLQAQNDPRFGCWMDTSQFKTFRPSSCCCVVPPVPNVRHQDDPVLVVQLQVQQCPFFQHPHPDRIHGSSCGSPRGDSVSNSVSSNSSSVRRVVRSPDD

Organism: NCBI:txid931585

Radius of gyration: 15.89 Å; chains: 1; bounding box: 38×34×41 Å